Protein AF-A0A962EW54-F1 (afdb_monomer_lite)

Sequence (82 aa):
MLRLLIDSKFRRETQSMAVHLSELAREREAARRRFLELCSAMQRASPGTEEYHSLMDAVDRARSAWRTAQKTFEKALVAVTA

Structure (mmCIF, N/CA/C/O backbone):
data_AF-A0A962EW54-F1
#
_entry.id   AF-A0A962EW54-F1
#
loop_
_atom_site.group_PDB
_atom_site.id
_atom_site.type_symbol
_atom_site.label_atom_id
_atom_site.label_alt_id
_atom_site.label_comp_id
_atom_site.label_asym_id
_atom_site.label_entity_id
_atom_site.label_seq_id
_atom_site.pdbx_PDB_ins_code
_atom_site.Cartn_x
_atom_site.Cartn_y
_atom_site.Cartn_z
_atom_site.occupancy
_atom_site.B_iso_or_equiv
_atom_site.auth_seq_id
_atom_site.auth_comp_id
_atom_site.auth_asym_id
_atom_site.auth_atom_id
_atom_site.pdbx_PDB_model_num
ATOM 1 N N . MET A 1 1 ? -16.033 -2.216 43.679 1.00 59.94 1 MET A N 1
ATOM 2 C CA . MET A 1 1 ? -14.915 -3.020 43.128 1.00 59.94 1 MET A CA 1
ATOM 3 C C . MET A 1 1 ? -15.089 -3.338 41.633 1.00 59.94 1 MET A C 1
ATOM 5 O O . MET A 1 1 ? -14.173 -3.061 40.874 1.00 59.94 1 MET A O 1
ATOM 9 N N . LEU A 1 2 ? -16.268 -3.786 41.170 1.00 57.72 2 LEU A N 1
ATOM 10 C CA . LEU A 1 2 ? -16.575 -4.033 39.740 1.00 57.72 2 LEU A CA 1
ATOM 11 C C . LEU A 1 2 ? -16.347 -2.831 38.798 1.00 57.72 2 LEU A C 1
ATOM 13 O O . LEU A 1 2 ? -15.826 -2.999 37.701 1.00 57.72 2 LEU A O 1
ATOM 17 N N . ARG A 1 3 ? -16.667 -1.608 39.240 1.00 53.72 3 ARG A N 1
ATOM 18 C CA . ARG A 1 3 ? -16.526 -0.388 38.423 1.00 53.72 3 ARG A CA 1
ATOM 19 C C . ARG A 1 3 ? -15.067 -0.048 38.076 1.00 53.72 3 ARG A C 1
ATOM 21 O O . ARG A 1 3 ? -14.821 0.413 36.977 1.00 53.72 3 ARG A O 1
ATOM 28 N N . LEU A 1 4 ? -14.105 -0.356 38.954 1.00 60.72 4 LEU A N 1
ATOM 29 C CA . LEU A 1 4 ? -12.662 -0.150 38.718 1.00 60.72 4 LEU A CA 1
ATOM 30 C C . LEU A 1 4 ? -12.059 -1.189 37.751 1.00 60.72 4 LEU A C 1
ATOM 32 O O . LEU A 1 4 ? -11.143 -0.884 36.986 1.00 60.72 4 LEU A O 1
ATOM 36 N N . LEU A 1 5 ? -12.577 -2.420 37.761 1.00 57.97 5 LEU A N 1
ATOM 37 C CA . LEU A 1 5 ? -12.149 -3.487 36.846 1.00 57.97 5 LEU A CA 1
ATOM 38 C C . LEU A 1 5 ? -12.613 -3.228 35.407 1.00 57.97 5 LEU A C 1
ATOM 40 O O . LEU A 1 5 ? -11.837 -3.404 34.472 1.00 57.97 5 LEU A O 1
ATOM 44 N N . ILE A 1 6 ? -13.842 -2.738 35.230 1.00 61.69 6 ILE A N 1
ATOM 45 C CA . ILE A 1 6 ? -14.364 -2.325 33.916 1.00 61.69 6 ILE A CA 1
ATOM 46 C C . ILE A 1 6 ? -13.525 -1.168 33.351 1.00 61.69 6 ILE A C 1
ATOM 48 O O . ILE A 1 6 ? -13.098 -1.209 32.201 1.00 61.69 6 ILE A O 1
ATOM 52 N N . ASP A 1 7 ? -13.198 -0.190 34.195 1.00 63.94 7 ASP A N 1
ATOM 53 C CA . ASP A 1 7 ? -12.472 1.026 33.816 1.00 63.94 7 ASP A CA 1
ATOM 54 C C . ASP A 1 7 ? -10.981 0.775 33.499 1.00 63.94 7 ASP A C 1
ATOM 56 O O . ASP A 1 7 ? -10.333 1.533 32.778 1.00 63.94 7 ASP A O 1
ATOM 60 N N . SER A 1 8 ? -10.396 -0.298 34.039 1.00 68.56 8 SER A N 1
ATOM 61 C CA . SER A 1 8 ? -9.017 -0.716 33.732 1.00 68.56 8 SER A CA 1
ATOM 62 C C . SER A 1 8 ? -8.931 -1.611 32.496 1.00 68.56 8 SER A C 1
ATOM 64 O O . SER A 1 8 ? -7.997 -1.461 31.708 1.00 68.56 8 SER A O 1
ATOM 66 N N . LYS A 1 9 ? -9.913 -2.497 32.280 1.00 70.75 9 LYS A N 1
ATOM 67 C CA . LYS A 1 9 ? -10.005 -3.327 31.072 1.00 70.75 9 LYS A CA 1
ATOM 68 C C . LYS A 1 9 ? -10.271 -2.476 29.828 1.00 70.75 9 LYS A C 1
ATOM 70 O O . LYS A 1 9 ? -9.523 -2.574 28.860 1.00 70.75 9 LYS A O 1
ATOM 75 N N . PHE A 1 10 ? -11.240 -1.564 29.905 1.00 68.56 10 PHE A N 1
ATOM 76 C CA . PHE A 1 10 ? -11.582 -0.654 28.811 1.00 68.56 10 PHE A CA 1
ATOM 77 C C . PHE A 1 10 ? -10.406 0.255 28.411 1.00 68.56 10 PHE A C 1
ATOM 79 O O . PHE A 1 10 ? -10.127 0.440 27.227 1.00 68.56 10 PHE A O 1
ATOM 86 N N . ARG A 1 11 ? -9.640 0.763 29.390 1.00 72.12 11 ARG A N 1
ATOM 87 C CA . ARG A 1 11 ? -8.409 1.537 29.133 1.00 72.12 11 ARG A CA 1
ATOM 88 C C . ARG A 1 11 ? -7.315 0.731 28.430 1.00 72.12 11 ARG A C 1
ATOM 90 O O . ARG A 1 11 ? -6.640 1.262 27.556 1.00 72.12 11 ARG A O 1
ATOM 97 N N . ARG A 1 12 ? -7.128 -0.542 28.788 1.00 73.25 12 ARG A N 1
ATOM 98 C CA . ARG A 1 12 ? -6.121 -1.399 28.135 1.00 73.25 12 ARG A CA 1
ATOM 99 C C . ARG A 1 12 ? -6.505 -1.728 26.696 1.00 73.25 12 ARG A C 1
ATOM 101 O O . ARG A 1 12 ? -5.650 -1.683 25.819 1.00 73.25 12 A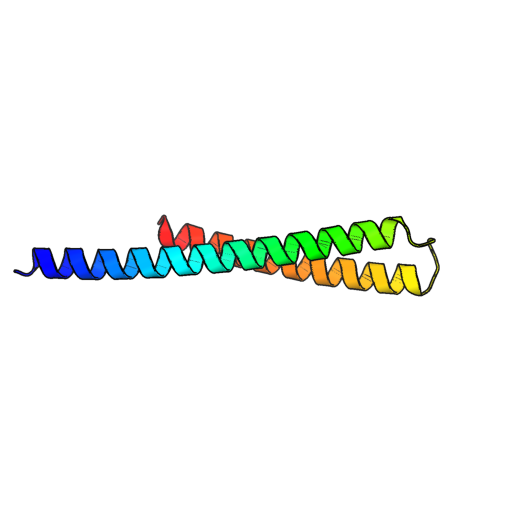RG A O 1
ATOM 108 N N . GLU A 1 13 ? -7.779 -2.019 26.450 1.00 76.44 13 GLU A N 1
ATOM 109 C CA . GLU A 1 13 ? -8.288 -2.330 25.109 1.00 76.44 13 GLU A CA 1
ATOM 110 C C . GLU A 1 13 ? -8.217 -1.109 24.181 1.00 76.44 13 GLU A C 1
ATOM 112 O O . GLU A 1 13 ? -7.707 -1.216 23.067 1.00 76.44 13 GLU A O 1
ATOM 117 N N . THR A 1 14 ? -8.608 0.075 24.660 1.00 76.31 14 THR A N 1
ATOM 118 C CA . THR A 1 14 ? -8.484 1.332 23.896 1.00 76.31 14 THR A CA 1
ATOM 119 C C . THR A 1 14 ? -7.028 1.702 23.605 1.00 76.31 14 THR A C 1
ATOM 121 O O . THR A 1 14 ? -6.713 2.111 22.489 1.00 76.31 14 THR A O 1
ATOM 124 N N . GLN A 1 15 ? -6.113 1.500 24.558 1.00 80.50 15 GLN A N 1
ATOM 125 C CA . GLN A 1 15 ? -4.683 1.735 24.343 1.00 80.50 15 GLN A CA 1
ATOM 126 C C . GLN A 1 15 ? -4.079 0.754 23.325 1.00 80.50 15 GLN A C 1
ATOM 128 O O . GLN A 1 15 ? -3.352 1.177 22.428 1.00 80.50 15 GLN A O 1
ATOM 133 N N . SER A 1 16 ? -4.416 -0.537 23.417 1.00 83.50 16 SER A N 1
ATOM 134 C CA . SER A 1 16 ? -4.001 -1.553 22.439 1.00 83.50 16 SER A CA 1
ATOM 135 C C . SER A 1 16 ? -4.509 -1.222 21.034 1.00 83.50 16 SER A C 1
ATOM 137 O O . SER A 1 16 ? -3.780 -1.359 20.053 1.00 83.50 16 SER A O 1
ATOM 139 N N . MET A 1 17 ? -5.749 -0.748 20.935 1.00 83.00 17 MET A N 1
ATOM 140 C CA . MET A 1 17 ? -6.364 -0.386 19.666 1.00 83.00 17 MET A CA 1
ATOM 141 C C . MET A 1 17 ? -5.739 0.878 19.053 1.00 83.00 17 MET A C 1
ATOM 143 O O . MET A 1 17 ? -5.516 0.940 17.845 1.00 83.00 17 MET A O 1
ATOM 147 N N . ALA A 1 18 ? -5.382 1.8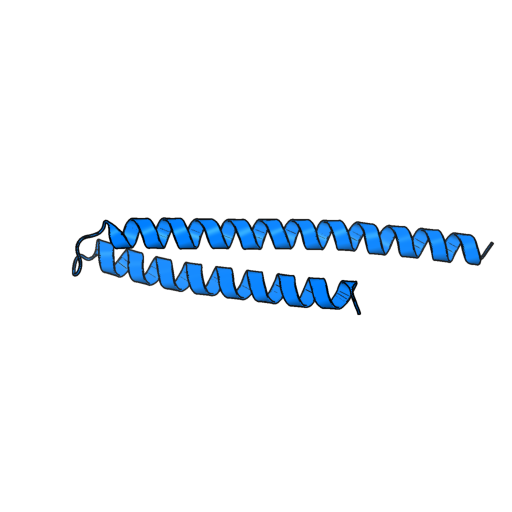67 19.878 1.00 83.50 18 ALA A N 1
ATOM 148 C CA . ALA A 1 18 ? -4.680 3.067 19.426 1.00 83.50 18 ALA A CA 1
ATOM 149 C C . ALA A 1 18 ? -3.279 2.750 18.870 1.00 83.50 18 ALA A C 1
ATOM 151 O O . ALA A 1 18 ? -2.865 3.337 17.867 1.00 83.50 18 ALA A O 1
ATOM 152 N N . VAL A 1 19 ? -2.563 1.799 19.483 1.00 88.25 19 VAL A N 1
ATOM 153 C CA . VAL A 1 19 ? -1.276 1.301 18.963 1.00 88.25 19 VAL A CA 1
ATOM 154 C C . VAL A 1 19 ? -1.475 0.640 17.602 1.00 88.25 19 VAL A C 1
ATOM 156 O O . VAL A 1 19 ? -0.798 1.013 16.646 1.00 88.25 19 VAL A O 1
ATOM 159 N N . HIS A 1 20 ? -2.461 -0.250 17.485 1.00 88.88 20 HIS A N 1
ATOM 160 C CA . HIS A 1 20 ? -2.751 -0.941 16.231 1.00 88.88 20 HIS A CA 1
ATOM 161 C C . HIS A 1 20 ? -3.134 0.025 15.093 1.00 88.88 20 HIS A C 1
ATOM 163 O O . HIS A 1 20 ? -2.632 -0.090 13.975 1.00 88.88 20 HIS A O 1
ATOM 169 N N . LEU A 1 21 ? -3.955 1.045 15.372 1.00 90.44 21 LEU A N 1
ATOM 170 C CA . LEU A 1 21 ? -4.274 2.094 14.396 1.00 90.44 21 LEU A CA 1
ATOM 171 C C . LEU A 1 21 ? -3.039 2.889 13.958 1.00 90.44 21 LEU A C 1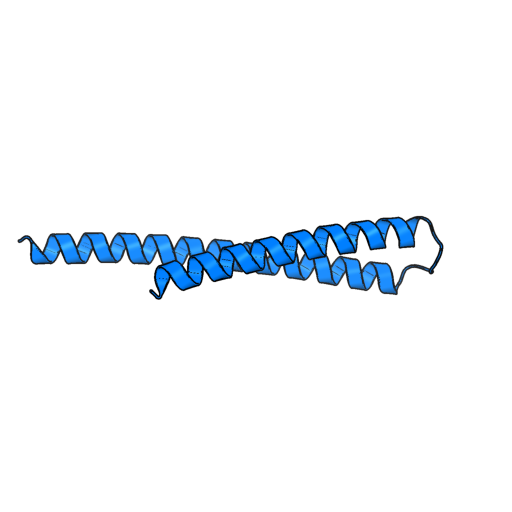
ATOM 173 O O . LEU A 1 21 ? -2.923 3.252 12.787 1.00 90.44 21 LEU A O 1
ATOM 177 N N . SER A 1 22 ? -2.119 3.164 14.883 1.00 91.06 22 SER A N 1
ATOM 178 C CA . SER A 1 22 ? -0.868 3.868 14.587 1.00 91.06 22 SER A CA 1
ATOM 179 C C . SER A 1 22 ? 0.044 3.046 13.671 1.00 91.06 22 SER A C 1
ATOM 181 O O . SER A 1 22 ? 0.624 3.584 12.725 1.00 91.06 22 SER A O 1
ATOM 183 N N . GLU A 1 23 ? 0.131 1.734 13.894 1.00 93.00 23 GLU A N 1
ATOM 184 C CA . GLU A 1 23 ? 0.865 0.804 13.028 1.00 93.00 23 GLU A CA 1
ATOM 185 C C . GLU A 1 23 ? 0.259 0.757 11.621 1.00 93.00 23 GLU A C 1
ATOM 187 O O . GLU A 1 23 ? 0.962 1.023 10.644 1.00 93.00 23 GLU A O 1
ATOM 192 N N . LEU A 1 24 ? -1.060 0.567 11.514 1.00 91.88 24 LEU A N 1
ATOM 193 C CA . LEU A 1 24 ? -1.766 0.584 10.229 1.00 91.88 24 LEU A CA 1
ATOM 194 C C . LEU A 1 24 ? -1.604 1.922 9.491 1.00 91.88 24 LEU A C 1
ATOM 196 O O . LEU A 1 24 ? -1.439 1.950 8.270 1.00 91.88 24 LEU A O 1
ATOM 200 N N . ALA A 1 25 ? -1.609 3.049 10.211 1.00 91.94 25 ALA A N 1
ATOM 201 C CA . ALA A 1 25 ? -1.364 4.364 9.622 1.00 91.94 25 ALA A CA 1
ATOM 202 C C . ALA A 1 25 ? 0.055 4.481 9.042 1.00 91.94 25 ALA A C 1
ATOM 204 O O . ALA A 1 25 ? 0.233 5.055 7.962 1.00 91.94 25 ALA A O 1
ATOM 205 N N . ARG A 1 26 ? 1.062 3.927 9.731 1.00 93.81 26 ARG A N 1
ATOM 206 C CA . ARG A 1 26 ? 2.453 3.891 9.252 1.00 93.81 26 ARG A CA 1
ATOM 207 C C . ARG A 1 26 ? 2.601 3.004 8.022 1.00 93.81 26 ARG A C 1
ATOM 209 O O . ARG A 1 26 ? 3.226 3.436 7.056 1.00 93.81 26 ARG A O 1
ATOM 216 N N . GLU A 1 27 ? 2.005 1.816 8.024 1.00 92.31 27 GLU A N 1
ATOM 217 C CA . GLU A 1 27 ? 2.020 0.896 6.878 1.00 92.31 27 GLU A CA 1
ATOM 218 C C . GLU A 1 27 ? 1.366 1.521 5.642 1.00 92.31 27 GLU A C 1
ATOM 220 O O . GLU A 1 2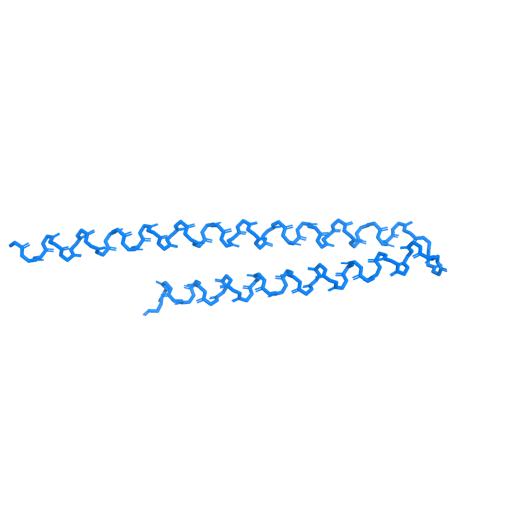7 ? 1.927 1.503 4.543 1.00 92.31 27 GLU A O 1
ATOM 225 N N . ARG A 1 28 ? 0.209 2.159 5.836 1.00 93.06 28 ARG A N 1
ATOM 226 C CA . ARG A 1 28 ? -0.502 2.908 4.797 1.00 93.06 28 ARG A CA 1
ATOM 227 C C . ARG A 1 28 ? 0.354 4.030 4.218 1.00 93.06 28 ARG A C 1
ATOM 229 O O . ARG A 1 28 ? 0.394 4.201 3.000 1.00 93.06 28 ARG A O 1
ATOM 236 N N . GLU A 1 29 ? 1.036 4.792 5.069 1.00 93.38 29 GLU A N 1
ATOM 237 C CA . GLU A 1 29 ? 1.908 5.879 4.623 1.00 93.38 29 GLU A CA 1
ATOM 238 C C . GLU A 1 29 ? 3.156 5.357 3.900 1.00 93.38 29 GLU A C 1
ATOM 240 O O . GLU A 1 29 ? 3.547 5.920 2.879 1.00 93.38 29 GLU A O 1
ATOM 245 N N . ALA A 1 30 ? 3.752 4.256 4.361 1.00 93.44 30 ALA A N 1
ATOM 246 C CA . ALA A 1 30 ? 4.871 3.612 3.678 1.00 93.44 30 ALA A CA 1
ATOM 247 C C . ALA A 1 30 ? 4.471 3.115 2.277 1.00 93.44 30 ALA A C 1
ATOM 249 O O . ALA A 1 30 ? 5.178 3.374 1.300 1.00 93.44 30 ALA A O 1
ATOM 250 N N . ALA A 1 31 ? 3.301 2.479 2.153 1.00 90.56 31 ALA A N 1
ATOM 251 C CA . ALA A 1 31 ? 2.755 2.058 0.865 1.00 90.56 31 ALA A CA 1
ATOM 252 C C . ALA A 1 31 ? 2.486 3.255 -0.064 1.00 90.56 31 ALA A C 1
ATOM 254 O O . ALA A 1 31 ? 2.803 3.198 -1.254 1.00 90.56 31 ALA A O 1
ATOM 255 N N . ARG A 1 32 ? 1.965 4.364 0.483 1.00 93.12 32 ARG A N 1
ATOM 256 C CA . ARG A 1 32 ? 1.740 5.610 -0.263 1.00 93.12 32 ARG A CA 1
ATOM 257 C C . ARG A 1 32 ? 3.045 6.192 -0.805 1.00 93.12 32 ARG A C 1
ATOM 259 O O . ARG A 1 32 ? 3.102 6.541 -1.981 1.00 93.12 32 ARG A O 1
ATOM 266 N N . ARG A 1 33 ? 4.096 6.277 0.019 1.00 95.38 33 ARG A N 1
ATOM 267 C CA . ARG A 1 33 ? 5.412 6.783 -0.413 1.00 95.38 33 ARG A CA 1
ATOM 268 C C . ARG A 1 33 ? 5.998 5.934 -1.529 1.00 95.38 33 ARG A C 1
ATOM 270 O O . ARG A 1 33 ? 6.362 6.481 -2.562 1.00 95.38 33 ARG A O 1
ATOM 277 N N . ARG A 1 34 ? 5.986 4.608 -1.372 1.00 93.25 34 ARG A N 1
ATOM 278 C CA . ARG A 1 34 ? 6.491 3.682 -2.394 1.00 93.25 34 ARG A CA 1
ATOM 279 C C . ARG A 1 34 ? 5.745 3.822 -3.723 1.00 93.25 34 ARG A C 1
ATOM 281 O O . ARG A 1 34 ? 6.362 3.792 -4.781 1.00 93.25 34 ARG A O 1
ATOM 288 N N . PHE A 1 35 ? 4.426 4.007 -3.679 1.00 92.00 35 PHE A N 1
ATOM 289 C CA . PHE A 1 35 ? 3.634 4.294 -4.876 1.00 92.00 35 PHE A CA 1
ATOM 290 C C . PHE A 1 35 ? 4.059 5.611 -5.546 1.00 92.00 35 PHE A C 1
ATOM 292 O O . PHE A 1 35 ? 4.256 5.640 -6.757 1.00 92.00 35 PHE A O 1
ATOM 299 N N . LEU A 1 36 ? 4.251 6.686 -4.775 1.00 93.75 36 LEU A N 1
ATOM 300 C CA . LEU A 1 36 ? 4.688 7.982 -5.309 1.00 93.75 36 LEU A CA 1
ATOM 301 C C . LEU A 1 36 ? 6.104 7.933 -5.898 1.00 93.75 36 LEU A C 1
ATOM 303 O O . LEU A 1 36 ? 6.342 8.518 -6.953 1.00 93.75 36 LEU A O 1
ATOM 307 N N . GLU A 1 37 ? 7.026 7.219 -5.254 1.00 94.56 37 GLU A N 1
ATOM 308 C CA . GLU A 1 37 ? 8.387 7.001 -5.756 1.00 94.56 37 GLU A CA 1
ATOM 309 C C . GLU A 1 37 ? 8.370 6.288 -7.111 1.00 94.56 37 GLU A C 1
ATOM 311 O O . GLU A 1 37 ? 9.013 6.745 -8.055 1.00 94.56 37 GLU A O 1
ATOM 316 N N . LEU A 1 38 ? 7.574 5.222 -7.236 1.00 92.50 38 LEU A N 1
ATOM 317 C CA . LEU A 1 38 ? 7.421 4.481 -8.487 1.00 92.50 38 LEU A CA 1
ATOM 318 C C . LEU A 1 38 ? 6.762 5.325 -9.582 1.00 92.50 38 LEU A C 1
ATOM 320 O O . LEU A 1 38 ? 7.221 5.306 -10.720 1.00 92.50 38 LEU A O 1
ATOM 324 N N . CYS A 1 39 ? 5.750 6.128 -9.242 1.00 90.75 39 CYS A N 1
ATOM 325 C CA . CYS A 1 39 ? 5.162 7.087 -10.177 1.00 90.75 39 CYS A CA 1
ATOM 326 C C . CYS A 1 39 ? 6.201 8.104 -10.667 1.00 90.75 39 CYS A C 1
ATOM 328 O O . CYS A 1 39 ? 6.260 8.394 -11.861 1.00 90.75 39 CYS A O 1
ATOM 330 N N . SER A 1 40 ? 7.046 8.626 -9.770 1.00 92.88 40 SER A N 1
ATOM 331 C CA . SER A 1 40 ? 8.108 9.554 -10.159 1.00 92.88 40 SER A CA 1
ATOM 332 C C . SER A 1 40 ? 9.177 8.883 -11.020 1.00 92.88 40 SER A C 1
ATOM 334 O O . SER A 1 40 ? 9.684 9.537 -11.928 1.00 92.88 40 SER A O 1
ATOM 336 N N . ALA A 1 41 ? 9.535 7.627 -10.745 1.00 91.62 41 ALA A N 1
ATOM 337 C CA . ALA A 1 41 ? 10.470 6.869 -11.572 1.00 91.62 41 ALA A CA 1
ATOM 338 C C . ALA A 1 41 ? 9.890 6.638 -12.975 1.00 91.62 41 ALA A C 1
ATOM 340 O O . ALA A 1 41 ? 10.548 6.926 -13.969 1.00 91.62 41 ALA A O 1
ATOM 341 N N . MET A 1 42 ? 8.621 6.231 -13.059 1.00 90.94 42 MET A N 1
ATOM 342 C CA . MET A 1 42 ? 7.920 6.012 -14.326 1.00 90.94 42 MET A CA 1
ATOM 343 C C . MET A 1 42 ? 7.815 7.291 -15.167 1.00 90.94 42 MET A C 1
ATOM 345 O O . MET A 1 42 ? 7.980 7.234 -16.378 1.00 90.94 42 MET A O 1
ATOM 349 N N . GLN A 1 43 ? 7.591 8.454 -14.542 1.00 89.25 43 GLN A N 1
ATOM 350 C CA . GLN A 1 43 ? 7.572 9.749 -15.239 1.00 89.25 43 GLN A CA 1
ATOM 351 C C . GLN A 1 43 ? 8.924 10.139 -15.851 1.00 89.25 43 GLN A C 1
ATOM 353 O O . GLN A 1 43 ? 8.955 10.910 -16.806 1.00 89.25 43 GLN A O 1
ATOM 358 N N . ARG A 1 44 ? 10.035 9.651 -15.286 1.00 90.50 44 ARG A N 1
ATOM 359 C CA . ARG A 1 44 ? 11.390 9.904 -15.802 1.00 90.50 44 ARG A CA 1
ATOM 360 C C . ARG A 1 44 ? 11.816 8.871 -16.842 1.00 90.50 44 ARG A C 1
ATOM 362 O O . ARG A 1 44 ? 12.720 9.152 -17.622 1.00 90.50 44 ARG A O 1
ATOM 369 N N . ALA A 1 45 ? 11.197 7.694 -16.838 1.00 89.81 45 ALA A N 1
ATOM 370 C CA . ALA A 1 45 ? 11.476 6.645 -17.803 1.00 89.81 45 ALA A CA 1
ATOM 371 C C . ALA A 1 45 ? 10.917 7.010 -19.185 1.00 89.81 45 ALA A C 1
ATOM 373 O O . ALA A 1 45 ? 9.825 7.567 -19.313 1.00 89.81 45 ALA A O 1
ATOM 374 N N . SER A 1 46 ? 11.670 6.676 -20.233 1.00 86.88 46 SER A N 1
ATOM 375 C CA . SER A 1 46 ? 11.229 6.895 -21.610 1.00 86.88 46 SER A CA 1
ATOM 376 C C . SER A 1 46 ? 10.057 5.962 -21.941 1.00 86.88 46 SER A C 1
ATOM 378 O O . SER A 1 46 ? 10.197 4.751 -21.771 1.00 86.88 46 SER A O 1
ATOM 380 N N . PRO A 1 47 ? 8.926 6.470 -22.460 1.00 85.88 47 PRO A N 1
ATOM 381 C CA . PRO A 1 47 ? 7.815 5.621 -22.875 1.00 85.88 47 PRO A CA 1
ATOM 382 C C . PRO A 1 47 ? 8.257 4.570 -23.902 1.00 85.88 47 PRO A C 1
ATOM 384 O O . PRO A 1 47 ? 9.028 4.873 -24.813 1.00 85.88 47 PRO A O 1
ATOM 387 N N . GLY A 1 48 ? 7.761 3.340 -23.757 1.00 82.38 48 GLY A N 1
ATOM 388 C CA . GLY A 1 48 ? 8.041 2.233 -24.680 1.00 82.38 48 GLY A CA 1
ATOM 389 C C . GLY A 1 48 ? 9.351 1.480 -24.428 1.00 82.38 48 GLY A C 1
ATOM 390 O O . GLY A 1 48 ? 9.683 0.581 -25.196 1.00 82.38 48 GLY A O 1
ATOM 391 N N . THR A 1 49 ? 10.093 1.806 -23.364 1.00 88.94 49 THR A N 1
ATOM 392 C CA . THR A 1 49 ? 11.202 0.962 -22.900 1.00 88.94 49 THR A CA 1
ATOM 393 C C . THR A 1 49 ? 10.695 -0.168 -22.008 1.00 88.94 49 THR A C 1
ATOM 395 O O . THR A 1 49 ? 9.659 -0.058 -21.348 1.00 88.94 49 THR A O 1
ATOM 398 N N . GLU A 1 50 ? 11.455 -1.260 -21.939 1.00 89.00 50 GLU A N 1
ATOM 399 C CA . GLU A 1 50 ? 11.198 -2.351 -20.992 1.00 89.00 50 GLU A CA 1
ATOM 400 C C . GLU A 1 50 ? 11.179 -1.844 -19.537 1.00 89.00 50 GLU A C 1
ATOM 402 O O . GLU A 1 50 ? 10.341 -2.259 -18.737 1.00 89.00 50 GLU A O 1
ATOM 407 N N . GLU A 1 51 ? 12.032 -0.866 -19.219 1.00 89.75 51 GLU A N 1
ATOM 408 C CA . GLU A 1 51 ? 12.043 -0.176 -17.927 1.00 89.75 51 GLU A CA 1
ATOM 409 C C . GLU A 1 51 ? 10.712 0.536 -17.644 1.00 89.75 51 GLU A C 1
ATOM 411 O O . GLU A 1 51 ? 10.162 0.386 -16.554 1.00 89.75 51 GLU A O 1
ATOM 416 N N . TYR A 1 52 ? 10.149 1.256 -18.619 1.00 89.75 52 TYR A N 1
ATOM 417 C CA . TYR A 1 52 ? 8.854 1.921 -18.467 1.00 89.75 52 TYR A CA 1
ATOM 418 C C . TYR A 1 52 ? 7.722 0.920 -18.217 1.00 89.75 52 TYR A C 1
ATOM 420 O O . TYR A 1 52 ? 6.909 1.127 -17.316 1.00 89.75 52 TYR A O 1
ATOM 428 N N . HIS A 1 53 ? 7.685 -0.190 -18.960 1.00 89.62 53 HIS A N 1
ATOM 429 C CA . HIS A 1 53 ? 6.679 -1.237 -18.763 1.00 89.62 53 HIS A CA 1
ATOM 430 C C . HIS A 1 53 ? 6.821 -1.930 -17.399 1.00 89.62 53 HIS A C 1
ATOM 432 O O . HIS A 1 53 ? 5.830 -2.110 -16.693 1.00 89.62 53 HIS A O 1
ATOM 438 N N . SER A 1 54 ? 8.051 -2.229 -16.975 1.00 92.69 54 SER A N 1
ATOM 439 C CA . SER A 1 54 ? 8.335 -2.785 -15.647 1.00 92.69 54 SER A CA 1
ATOM 440 C C . SER A 1 54 ? 7.928 -1.830 -14.516 1.00 92.69 54 SER A C 1
ATOM 442 O O . SER A 1 54 ? 7.334 -2.245 -13.512 1.00 92.69 54 SER A O 1
ATOM 444 N N . LEU A 1 55 ? 8.184 -0.528 -14.687 1.00 92.44 55 LEU A N 1
ATOM 445 C CA . LEU A 1 55 ? 7.767 0.509 -13.746 1.00 92.44 55 LEU A CA 1
ATOM 446 C C . LEU A 1 55 ? 6.247 0.671 -13.710 1.00 92.44 55 LEU A C 1
ATOM 448 O O . LEU A 1 55 ? 5.701 0.818 -12.621 1.00 92.44 55 LEU A O 1
ATOM 452 N N . MET A 1 56 ? 5.558 0.587 -14.848 1.00 93.00 56 MET A N 1
ATOM 453 C CA . MET A 1 56 ? 4.094 0.622 -14.917 1.00 93.00 56 MET A CA 1
ATOM 454 C C . MET A 1 56 ? 3.472 -0.525 -14.107 1.00 93.00 56 MET A C 1
ATOM 456 O O . MET A 1 56 ? 2.638 -0.286 -13.232 1.00 93.00 56 MET A O 1
ATOM 460 N N . ASP A 1 57 ? 3.967 -1.749 -14.290 1.00 94.44 57 ASP A N 1
ATOM 461 C CA . ASP A 1 57 ? 3.537 -2.909 -13.504 1.00 94.44 57 ASP A CA 1
ATOM 462 C C . ASP A 1 57 ? 3.824 -2.731 -12.002 1.00 94.44 57 ASP A C 1
ATOM 464 O O . ASP A 1 57 ? 3.030 -3.116 -11.134 1.00 94.44 57 ASP A O 1
ATOM 468 N N . ALA A 1 58 ? 4.978 -2.150 -11.662 1.00 93.38 58 ALA A N 1
ATOM 469 C CA . ALA A 1 58 ? 5.338 -1.860 -10.279 1.00 93.38 58 ALA A CA 1
ATOM 470 C C . ALA A 1 58 ? 4.425 -0.788 -9.659 1.00 93.38 58 ALA A C 1
ATOM 472 O O . ALA A 1 58 ? 4.003 -0.945 -8.508 1.00 93.38 58 ALA A O 1
ATOM 473 N N . VAL A 1 59 ? 4.086 0.261 -10.414 1.00 94.25 59 VAL A N 1
ATOM 474 C CA . VAL A 1 59 ? 3.130 1.307 -10.029 1.00 94.25 59 VAL A CA 1
ATOM 475 C C . VAL A 1 59 ? 1.760 0.693 -9.753 1.00 94.25 59 VAL A C 1
ATOM 477 O O . VAL A 1 59 ? 1.172 0.983 -8.710 1.00 94.25 59 VAL A O 1
ATOM 480 N N . ASP A 1 60 ? 1.272 -0.206 -10.607 1.00 93.94 60 ASP A N 1
ATOM 481 C CA . ASP A 1 60 ? -0.034 -0.849 -10.425 1.00 93.94 60 ASP A CA 1
ATOM 482 C C . ASP A 1 60 ? -0.083 -1.772 -9.201 1.00 93.94 60 ASP A C 1
ATOM 484 O O . ASP A 1 60 ? -1.055 -1.750 -8.426 1.00 93.94 60 ASP A O 1
ATOM 488 N N . ARG A 1 61 ? 0.993 -2.527 -8.944 1.00 94.38 61 ARG A N 1
ATOM 489 C CA . ARG A 1 61 ? 1.130 -3.315 -7.708 1.00 94.38 61 ARG A CA 1
ATOM 490 C C . ARG A 1 61 ? 1.155 -2.420 -6.472 1.00 94.38 61 ARG A C 1
ATOM 492 O O . ARG A 1 61 ? 0.431 -2.682 -5.509 1.00 94.38 61 ARG A O 1
ATOM 499 N N . ALA A 1 62 ? 1.942 -1.345 -6.495 1.00 92.62 62 ALA A N 1
ATOM 500 C CA . ALA A 1 62 ? 2.046 -0.415 -5.374 1.00 92.62 62 ALA A CA 1
ATOM 501 C C . ALA A 1 62 ? 0.730 0.334 -5.117 1.00 92.62 62 ALA A C 1
ATOM 503 O O . ALA A 1 62 ? 0.323 0.494 -3.966 1.00 92.62 62 ALA A O 1
ATOM 504 N N . ARG A 1 63 ? 0.010 0.717 -6.176 1.00 93.56 63 ARG A N 1
ATOM 505 C CA . ARG A 1 63 ? -1.328 1.316 -6.097 1.00 93.56 63 ARG A CA 1
ATOM 506 C C . ARG A 1 63 ? -2.319 0.378 -5.424 1.00 93.56 63 ARG A C 1
ATOM 508 O O . ARG A 1 63 ? -3.096 0.806 -4.568 1.00 93.56 63 ARG A O 1
ATOM 515 N N . SER A 1 64 ? -2.301 -0.894 -5.814 1.00 94.44 64 SER A N 1
ATOM 516 C CA . SER A 1 64 ? -3.170 -1.922 -5.241 1.00 94.44 64 SER A CA 1
ATOM 517 C C . SER A 1 64 ? -2.853 -2.151 -3.763 1.00 94.44 64 SER A C 1
ATOM 519 O O . SER A 1 64 ? -3.766 -2.154 -2.939 1.00 94.44 64 SER A O 1
ATOM 521 N N . ALA A 1 65 ? -1.569 -2.237 -3.407 1.00 92.25 65 ALA A N 1
ATOM 522 C CA . ALA A 1 65 ? -1.124 -2.358 -2.020 1.00 92.25 65 ALA A CA 1
ATOM 523 C C . ALA A 1 65 ? -1.553 -1.155 -1.164 1.00 92.25 65 ALA A C 1
ATOM 525 O O . ALA A 1 65 ? -2.125 -1.336 -0.088 1.00 92.25 65 ALA A O 1
ATOM 526 N N . TRP A 1 66 ? -1.358 0.071 -1.661 1.00 91.56 66 TRP A N 1
ATOM 527 C CA . TRP A 1 66 ? -1.786 1.283 -0.963 1.00 91.56 66 TRP A CA 1
ATOM 528 C C . TRP A 1 66 ? -3.306 1.323 -0.757 1.00 91.56 66 TRP A C 1
ATOM 530 O O . TRP A 1 66 ? -3.765 1.612 0.347 1.00 91.56 66 TRP A O 1
ATOM 540 N N . ARG A 1 67 ? -4.102 0.961 -1.774 1.00 94.88 67 ARG A N 1
ATOM 541 C CA . ARG A 1 67 ? -5.569 0.874 -1.648 1.00 94.88 67 ARG A CA 1
ATOM 542 C C . ARG A 1 67 ? -6.009 -0.145 -0.602 1.00 94.88 67 ARG A C 1
ATOM 544 O O . ARG A 1 67 ? -6.956 0.122 0.137 1.00 94.88 67 ARG A O 1
ATOM 551 N N . THR A 1 68 ? -5.350 -1.296 -0.537 1.00 94.56 68 THR A N 1
ATOM 552 C CA . THR A 1 68 ? -5.642 -2.312 0.480 1.00 94.56 68 THR A CA 1
ATOM 553 C C . THR A 1 68 ? -5.311 -1.792 1.876 1.00 94.56 68 THR A C 1
ATOM 555 O O . THR A 1 68 ? -6.172 -1.844 2.749 1.00 94.56 68 THR A O 1
ATOM 558 N N . ALA A 1 69 ? -4.126 -1.205 2.070 1.00 91.00 69 ALA A N 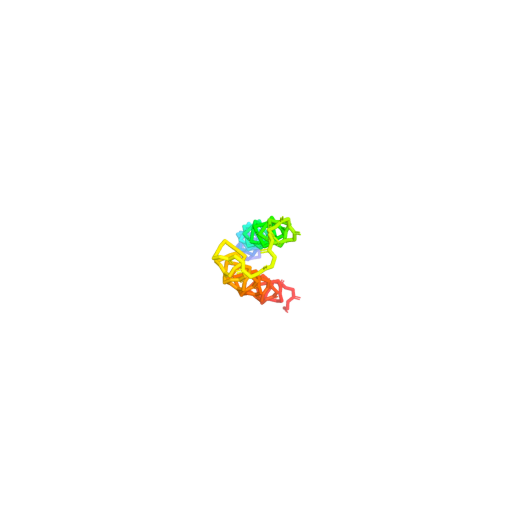1
ATOM 559 C CA . ALA A 1 69 ? -3.728 -0.622 3.353 1.00 91.00 69 ALA A CA 1
ATOM 560 C C . ALA A 1 69 ? -4.679 0.503 3.801 1.00 91.00 69 ALA A C 1
ATOM 562 O O . ALA A 1 69 ? -5.078 0.557 4.963 1.00 91.00 69 ALA A O 1
ATOM 563 N N . GLN A 1 70 ? -5.111 1.359 2.868 1.00 91.81 70 GLN A N 1
ATOM 564 C CA . GLN A 1 70 ? -6.099 2.408 3.122 1.00 91.81 70 GLN A CA 1
ATOM 565 C C . GLN A 1 70 ? -7.431 1.823 3.612 1.00 91.81 70 GLN A C 1
ATOM 567 O O . GLN A 1 70 ? -7.937 2.253 4.646 1.00 91.81 70 GLN A O 1
ATOM 572 N N . LYS A 1 71 ? -7.972 0.809 2.923 1.00 94.12 71 LYS A N 1
ATOM 573 C CA . LYS A 1 71 ? -9.228 0.152 3.322 1.00 94.12 71 LYS A CA 1
ATOM 574 C C . LYS A 1 71 ? -9.122 -0.530 4.684 1.00 94.12 71 LYS A C 1
ATOM 576 O O . LYS A 1 71 ? -10.068 -0.475 5.463 1.00 94.12 71 LYS A O 1
ATOM 581 N N . THR A 1 72 ? -8.003 -1.195 4.968 1.00 92.19 72 THR A N 1
ATOM 582 C CA . THR A 1 72 ? -7.774 -1.839 6.269 1.00 92.19 72 THR A CA 1
ATOM 583 C C . THR A 1 72 ? -7.741 -0.803 7.386 1.00 92.19 72 THR A C 1
ATOM 585 O O . THR A 1 72 ? -8.420 -0.979 8.394 1.00 92.19 72 THR A O 1
ATOM 588 N N . PHE A 1 73 ? -7.031 0.308 7.175 1.00 91.25 73 PHE A N 1
ATOM 589 C CA . PHE A 1 73 ? -6.997 1.414 8.125 1.00 91.25 73 PHE A CA 1
ATOM 590 C C . PHE A 1 73 ? -8.389 2.019 8.360 1.00 91.25 73 PHE A C 1
ATOM 592 O O . PHE A 1 73 ? -8.775 2.217 9.505 1.00 91.25 73 PHE A O 1
ATOM 599 N N . GLU A 1 74 ? -9.167 2.270 7.305 1.00 91.69 74 GLU A N 1
ATOM 600 C CA . GLU A 1 74 ? -10.528 2.816 7.422 1.00 91.69 74 GLU A CA 1
ATOM 601 C C . GLU A 1 74 ? -11.464 1.879 8.191 1.00 91.69 74 GLU A C 1
ATOM 603 O O . GLU A 1 74 ? -12.195 2.329 9.071 1.00 91.69 74 GLU A O 1
ATOM 608 N N . LYS A 1 75 ? -11.413 0.570 7.914 1.00 91.06 75 LYS A N 1
ATOM 609 C CA . LYS A 1 75 ? -12.196 -0.427 8.659 1.00 91.06 75 LYS A CA 1
ATOM 610 C C . LYS A 1 75 ? -11.811 -0.466 10.132 1.00 91.06 75 LYS A C 1
ATOM 612 O O . LYS A 1 75 ? -12.697 -0.501 10.982 1.00 91.06 75 LYS A O 1
ATOM 617 N N . ALA A 1 76 ? -10.509 -0.463 10.421 1.00 88.50 76 ALA A N 1
ATOM 618 C CA . ALA A 1 76 ? -10.019 -0.431 11.789 1.00 88.50 76 ALA A CA 1
ATOM 619 C C . ALA A 1 76 ? -10.494 0.846 12.487 1.00 88.50 76 ALA A C 1
ATOM 621 O O . ALA A 1 76 ? -11.054 0.755 13.568 1.00 88.50 76 ALA A O 1
ATOM 622 N N . LEU A 1 77 ? -10.365 2.012 11.844 1.00 87.19 77 LEU A N 1
ATOM 623 C CA . LEU A 1 77 ? -10.787 3.296 12.401 1.00 87.19 77 LEU A CA 1
ATOM 624 C C . LEU A 1 77 ? -12.278 3.301 12.759 1.00 87.19 77 LEU A C 1
ATOM 626 O O . LEU A 1 77 ? -12.620 3.657 13.882 1.00 87.19 77 LEU A O 1
ATOM 630 N N . VAL A 1 78 ? -13.141 2.844 11.845 1.00 88.62 78 VAL A N 1
ATOM 631 C CA . VAL A 1 78 ? -14.588 2.734 12.092 1.00 88.62 78 VAL A CA 1
ATOM 632 C C . VAL A 1 78 ? -14.878 1.832 13.292 1.00 88.62 78 VAL A C 1
ATOM 634 O O . VAL A 1 78 ? -15.699 2.198 14.124 1.00 88.62 78 VAL A O 1
ATOM 637 N N . ALA A 1 79 ? -14.178 0.702 13.425 1.00 82.69 79 ALA A N 1
ATOM 638 C CA . ALA A 1 79 ? -14.357 -0.227 14.542 1.00 82.69 79 ALA A CA 1
ATOM 639 C C . ALA A 1 79 ? -13.952 0.352 15.912 1.00 82.69 79 ALA A C 1
ATOM 641 O O . ALA A 1 79 ? -14.374 -0.179 16.934 1.00 82.69 79 ALA A O 1
ATOM 642 N N . VAL A 1 80 ? -13.140 1.416 15.948 1.00 76.19 80 VAL A N 1
ATOM 643 C CA . VAL A 1 80 ? -12.777 2.117 17.196 1.00 76.19 80 VAL A CA 1
ATOM 644 C C . VAL A 1 80 ? -13.733 3.266 17.511 1.00 76.19 80 VAL A C 1
ATOM 646 O O . VAL A 1 80 ? -13.854 3.662 18.667 1.00 76.19 80 VAL A O 1
ATOM 649 N N . THR A 1 81 ? -14.377 3.837 16.492 1.00 74.25 81 THR A N 1
ATOM 650 C CA . THR A 1 81 ? -15.263 5.004 16.636 1.00 74.25 81 THR A CA 1
ATOM 651 C C . THR A 1 81 ? -16.755 4.664 16.716 1.00 74.25 81 THR A C 1
ATOM 653 O O . THR A 1 81 ? -17.541 5.569 16.988 1.00 74.25 81 THR A O 1
ATOM 656 N N . ALA A 1 82 ? -17.140 3.415 16.429 1.00 63.00 82 ALA A N 1
ATOM 657 C CA . ALA A 1 82 ? -18.513 2.899 16.497 1.00 63.00 82 ALA A CA 1
ATOM 658 C C . ALA A 1 82 ? -18.828 2.302 17.874 1.00 63.00 82 ALA A C 1
ATOM 660 O O . ALA A 1 82 ? -19.979 2.487 18.328 1.00 63.00 82 ALA A O 1
#

Secondary structure (DSSP, 8-state):
-HHHHHHH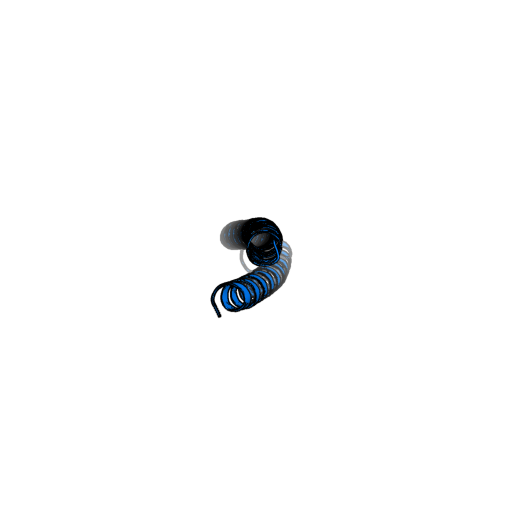HHHHHHHHHHHHHHHHHHHHHHHHHHHHHHHHHHHHSPTTSHHHHHHHHHHHHHHHHHHHHHHHHHHHHHHHH-

Radius of gyration: 19.76 Å; chains: 1; bounding box: 31×14×68 Å

pLDDT: mean 85.89, std 10.74, range [53.72, 95.38]

Foldseek 3Di:
DVVVVVVVVVVVVLVVLVVVLVVLVVQLVVLVVQLVVLVVQLVVDDPPDPSNVVSVVSNVVSVVSNVVSVVVSVVSVVVSVD